Protein AF-A0AAW1HHN2-F1 (afdb_monomer)

Structure (mmCIF, N/CA/C/O backbone):
data_AF-A0AAW1HHN2-F1
#
_entry.id   AF-A0AAW1HHN2-F1
#
loop_
_atom_site.group_PDB
_atom_site.id
_atom_site.type_symbol
_atom_site.label_atom_id
_atom_site.label_alt_id
_atom_site.label_comp_id
_atom_site.label_asym_id
_atom_site.label_entity_id
_atom_site.label_seq_id
_atom_site.pdbx_PDB_ins_code
_atom_site.Cartn_x
_atom_site.Cartn_y
_atom_site.Cartn_z
_atom_site.occupancy
_atom_site.B_iso_or_equiv
_atom_site.auth_seq_id
_atom_site.auth_comp_id
_atom_site.auth_asym_id
_atom_site.auth_atom_id
_atom_site.pdbx_PDB_model_num
ATOM 1 N N . MET A 1 1 ? -12.086 30.188 -16.062 1.00 42.22 1 MET A N 1
ATOM 2 C CA . MET A 1 1 ? -10.953 29.820 -15.188 1.00 42.22 1 MET A CA 1
ATOM 3 C C . MET A 1 1 ? -10.973 30.808 -14.031 1.00 42.22 1 MET A C 1
ATOM 5 O O . MET A 1 1 ? -10.580 31.947 -14.223 1.00 42.22 1 MET A O 1
ATOM 9 N N . VAL A 1 2 ? -11.588 30.440 -12.905 1.00 34.28 2 VAL A N 1
ATOM 10 C CA . VAL A 1 2 ? -11.728 31.317 -11.732 1.00 34.28 2 VAL A CA 1
ATOM 11 C C . VAL A 1 2 ? -11.317 30.506 -10.514 1.00 34.28 2 VAL A C 1
ATOM 13 O O . VAL A 1 2 ? -11.747 29.368 -10.339 1.00 34.28 2 VAL A O 1
ATOM 16 N N . TYR A 1 3 ? -10.391 31.085 -9.764 1.00 30.95 3 TYR A N 1
ATOM 17 C CA . TYR A 1 3 ? -9.718 30.529 -8.604 1.00 30.95 3 TYR A CA 1
ATOM 18 C C . TYR A 1 3 ? -10.728 30.180 -7.503 1.00 30.95 3 TYR A C 1
ATOM 20 O O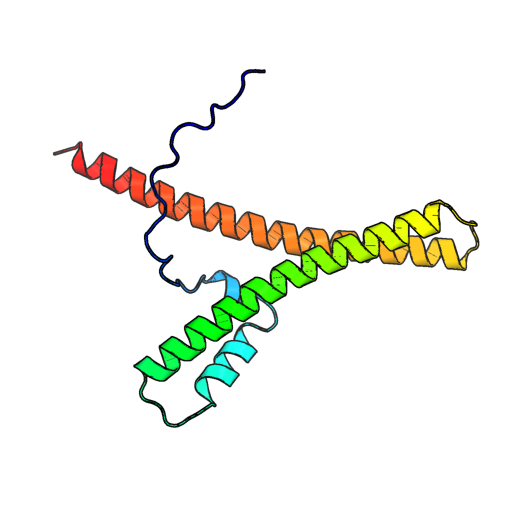 . TYR A 1 3 ? -11.559 31.011 -7.145 1.00 30.95 3 TYR A O 1
ATOM 28 N N . LEU A 1 4 ? -10.646 28.964 -6.953 1.00 41.28 4 LEU A N 1
ATOM 29 C CA . LEU A 1 4 ? -11.322 28.635 -5.699 1.00 41.28 4 LEU A CA 1
ATOM 30 C C . LEU A 1 4 ? -10.484 29.188 -4.544 1.00 41.28 4 LEU A C 1
ATOM 32 O O . LEU A 1 4 ? -9.369 28.730 -4.286 1.00 41.28 4 LEU A O 1
ATOM 36 N N . ASP A 1 5 ? -11.045 30.213 -3.913 1.00 32.09 5 ASP A N 1
ATOM 37 C CA . ASP A 1 5 ? -10.543 30.889 -2.728 1.00 32.09 5 ASP A CA 1
ATOM 38 C C . ASP A 1 5 ? -10.375 29.911 -1.548 1.00 32.09 5 ASP A C 1
ATOM 40 O O . ASP A 1 5 ? -11.235 29.077 -1.253 1.00 32.09 5 ASP A O 1
ATOM 44 N N . ARG A 1 6 ? -9.223 30.019 -0.880 1.00 44.69 6 ARG A N 1
ATOM 45 C CA . ARG A 1 6 ? -8.803 29.259 0.304 1.00 44.69 6 ARG A CA 1
ATOM 46 C C . ARG A 1 6 ? -9.293 29.951 1.580 1.00 44.69 6 ARG A C 1
ATOM 48 O O . ARG A 1 6 ? -8.502 30.224 2.482 1.00 44.69 6 ARG A O 1
ATOM 55 N N . SER A 1 7 ? -10.587 30.206 1.698 1.00 41.75 7 SER A N 1
ATOM 56 C CA . SER A 1 7 ? -11.147 30.792 2.913 1.00 41.75 7 SER A CA 1
ATOM 57 C C . SER A 1 7 ? -12.391 30.021 3.347 1.00 41.75 7 SER A C 1
ATOM 59 O O . SER A 1 7 ? -13.497 30.310 2.937 1.00 41.75 7 SER A O 1
ATOM 61 N N . LEU A 1 8 ? -12.176 28.958 4.131 1.00 37.91 8 LEU A N 1
ATOM 62 C CA . LEU A 1 8 ? -13.077 28.408 5.162 1.00 37.91 8 LEU A CA 1
ATOM 63 C C . LEU A 1 8 ? -12.354 27.217 5.824 1.00 37.91 8 LEU A C 1
ATOM 65 O O . LEU A 1 8 ? -12.788 26.067 5.813 1.00 37.91 8 LEU A O 1
ATOM 69 N N . GLY A 1 9 ? -11.1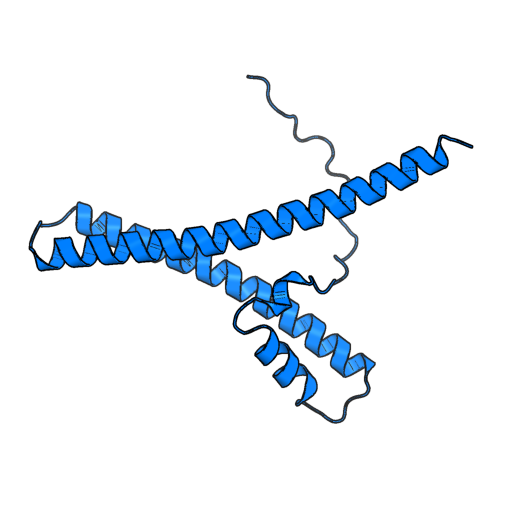74 27.501 6.380 1.00 36.34 9 GLY A N 1
ATOM 70 C CA . GLY A 1 9 ? -10.456 26.589 7.266 1.00 36.34 9 GLY A CA 1
ATOM 71 C C . GLY A 1 9 ? -11.095 26.594 8.650 1.00 36.34 9 GLY A C 1
ATOM 72 O O . GLY A 1 9 ? -10.498 27.077 9.607 1.00 36.34 9 GLY A O 1
ATOM 73 N N . THR A 1 10 ? -12.326 26.098 8.759 1.00 40.28 10 THR A N 1
ATOM 74 C CA . THR A 1 10 ? -12.965 25.863 10.054 1.00 40.28 10 THR A CA 1
ATOM 75 C C . THR A 1 10 ? -12.200 24.736 10.738 1.00 40.28 10 THR A C 1
ATOM 77 O O . THR A 1 10 ? -12.155 23.611 10.245 1.00 40.28 10 THR A O 1
ATOM 80 N N . GLN A 1 11 ? -11.538 25.084 11.838 1.00 41.19 11 GLN A N 1
ATOM 81 C CA . GLN A 1 11 ? -10.693 24.248 12.688 1.00 41.19 11 GLN A CA 1
ATOM 82 C C . GLN A 1 11 ? -11.097 22.760 12.709 1.00 41.19 11 GLN A C 1
ATOM 84 O O . GLN A 1 11 ? -11.995 22.343 13.440 1.00 41.19 11 GLN A O 1
ATOM 89 N N . LEU A 1 12 ? -10.371 21.931 11.953 1.00 42.72 12 LEU A N 1
ATOM 90 C CA . LEU A 1 12 ? -10.387 20.471 12.080 1.00 42.72 12 LEU A CA 1
ATOM 91 C C . LEU A 1 12 ? -9.594 20.061 13.333 1.00 42.72 12 LEU A C 1
ATOM 93 O O . LEU A 1 12 ? -8.588 19.367 13.240 1.00 42.72 12 LEU A O 1
ATOM 97 N N . ASN A 1 13 ? -10.022 20.516 14.512 1.00 42.84 13 ASN A N 1
ATOM 98 C CA . ASN A 1 13 ? -9.466 20.078 15.792 1.00 42.84 13 ASN A CA 1
ATOM 99 C C . ASN A 1 13 ? -10.509 19.298 16.600 1.00 42.84 13 ASN A C 1
ATOM 101 O O . ASN A 1 13 ? -10.902 19.656 17.704 1.00 42.84 13 ASN A O 1
ATOM 105 N N . GLN A 1 14 ? -10.963 18.196 16.014 1.00 42.75 14 GLN A N 1
ATOM 106 C CA . GLN A 1 14 ? -11.421 17.038 16.767 1.00 42.75 14 GLN A CA 1
ATOM 107 C C . GLN A 1 14 ? -10.439 15.938 16.397 1.00 42.75 14 GLN A C 1
ATOM 109 O O . GLN A 1 14 ? -10.368 15.591 15.217 1.00 42.75 14 GLN A O 1
ATOM 114 N N . ARG A 1 15 ? -9.647 15.429 17.354 1.00 45.34 15 ARG A N 1
ATOM 115 C CA . ARG A 1 15 ? -8.796 14.240 17.153 1.00 45.34 15 ARG A CA 1
ATOM 116 C C . ARG A 1 15 ? -9.596 13.234 16.335 1.00 45.34 15 ARG A C 1
ATOM 118 O O . ARG A 1 15 ? -10.616 12.752 16.821 1.00 45.34 15 ARG A O 1
ATOM 125 N N . ALA A 1 16 ? -9.198 13.010 15.083 1.00 59.78 16 ALA A N 1
ATOM 126 C CA . ALA A 1 16 ? -9.995 12.240 14.142 1.00 59.78 16 ALA A CA 1
ATOM 127 C C . ALA A 1 16 ? -10.270 10.862 14.755 1.00 59.78 16 ALA A C 1
ATOM 129 O O . ALA A 1 16 ? -9.361 10.036 14.871 1.00 59.78 16 ALA A O 1
ATOM 130 N N . LEU A 1 17 ? -11.509 10.655 15.217 1.00 66.38 17 LEU A N 1
ATOM 131 C CA . LEU A 1 17 ? -11.931 9.390 15.800 1.00 66.38 17 LEU A CA 1
ATOM 132 C C . LEU A 1 17 ? -11.612 8.299 14.785 1.00 66.38 17 LEU A C 1
ATOM 134 O O . LEU A 1 17 ? -11.975 8.411 13.609 1.00 66.38 17 LEU A O 1
ATOM 138 N N . PHE A 1 18 ? -10.884 7.281 15.235 1.00 73.75 18 PHE A N 1
ATOM 139 C CA . PHE A 1 18 ? -10.632 6.125 14.399 1.00 73.75 18 PHE A CA 1
ATOM 140 C C . PHE A 1 18 ? -11.969 5.477 14.057 1.00 73.75 18 PHE A C 1
ATOM 142 O O . PHE A 1 18 ? -12.835 5.308 14.915 1.00 73.75 18 PHE A O 1
ATOM 149 N N . ARG A 1 19 ? -12.138 5.145 12.784 1.00 75.69 19 ARG A N 1
ATOM 150 C CA . ARG A 1 19 ? -13.255 4.346 12.306 1.00 75.69 19 ARG A CA 1
ATOM 151 C C . ARG A 1 19 ? -12.668 3.275 11.420 1.00 75.69 19 ARG A C 1
ATOM 153 O O . ARG A 1 19 ? -11.925 3.605 10.498 1.00 75.69 19 ARG A O 1
ATOM 160 N N . PHE A 1 20 ? -13.010 2.032 11.724 1.00 76.88 20 PHE A N 1
ATOM 161 C CA . PHE A 1 20 ? -12.748 0.932 10.820 1.00 76.88 20 PHE A CA 1
ATOM 162 C C . PHE A 1 20 ? -13.506 1.190 9.517 1.00 76.88 20 PHE A C 1
ATOM 164 O O . PHE A 1 20 ? -14.696 1.515 9.535 1.00 76.88 20 PHE A O 1
ATOM 171 N N . GLU A 1 21 ? -12.806 1.109 8.393 1.00 72.50 21 GLU A N 1
ATOM 172 C CA . GLU A 1 21 ? -13.415 1.243 7.076 1.00 72.50 21 GLU A CA 1
ATOM 173 C C . GLU A 1 21 ? -13.624 -0.181 6.545 1.00 72.50 21 GLU A C 1
ATOM 175 O O . GLU A 1 21 ? -12.667 -0.941 6.453 1.00 72.50 21 GLU A O 1
ATOM 180 N N . GLN A 1 22 ? -14.864 -0.556 6.192 1.00 69.81 22 GLN A N 1
ATOM 181 C CA . GLN A 1 22 ? -15.214 -1.906 5.696 1.00 69.81 22 GLN A CA 1
ATOM 182 C C . GLN A 1 22 ? -14.296 -2.382 4.559 1.00 69.81 22 GLN A C 1
ATOM 184 O O . GLN A 1 22 ? -14.090 -3.574 4.363 1.00 69.81 22 GLN A O 1
ATOM 189 N N . ILE A 1 23 ? -13.732 -1.430 3.822 1.00 65.19 23 ILE A N 1
ATOM 190 C CA . ILE A 1 23 ? -12.813 -1.663 2.722 1.00 65.19 23 ILE A CA 1
ATOM 191 C C . ILE A 1 23 ? -11.539 -2.414 3.128 1.00 65.19 23 ILE A C 1
ATOM 193 O O . ILE A 1 23 ? -11.025 -3.191 2.329 1.00 65.19 23 ILE A O 1
ATOM 197 N N . TRP A 1 24 ? -11.069 -2.240 4.368 1.00 77.38 24 TRP A N 1
ATOM 198 C CA . TRP A 1 24 ? -9.829 -2.860 4.830 1.00 77.38 24 TRP A CA 1
ATOM 199 C C . TRP A 1 24 ? -9.928 -4.385 4.865 1.00 77.38 24 TRP A C 1
ATOM 201 O O . TRP A 1 24 ? -8.921 -5.054 4.701 1.00 77.38 24 TRP A O 1
ATOM 211 N N . VAL A 1 25 ? -11.138 -4.947 4.962 1.00 76.94 25 VAL A N 1
ATOM 212 C CA . VAL A 1 25 ? -11.366 -6.402 4.943 1.00 76.94 25 VAL A CA 1
ATOM 213 C C . VAL A 1 25 ? -10.862 -7.058 3.647 1.00 76.94 25 VAL A C 1
ATOM 215 O O . VAL A 1 25 ? -10.490 -8.224 3.663 1.00 76.94 25 VAL A O 1
ATOM 218 N N . GLY A 1 26 ? -10.838 -6.327 2.526 1.00 69.81 26 GLY A N 1
ATOM 219 C CA . GLY A 1 26 ? -10.337 -6.831 1.241 1.00 69.81 26 GLY A CA 1
ATOM 220 C C . GLY A 1 26 ? -8.881 -6.470 0.937 1.00 69.81 26 GLY A C 1
ATOM 221 O O . GLY A 1 26 ? -8.397 -6.793 -0.147 1.00 69.81 26 GLY A O 1
ATOM 222 N N . GLU A 1 27 ? -8.201 -5.757 1.838 1.00 73.31 27 GLU A N 1
ATOM 223 C CA . GLU A 1 27 ? -6.816 -5.329 1.652 1.00 73.31 27 GLU A CA 1
ATOM 224 C C . GLU A 1 27 ? -5.841 -6.343 2.264 1.00 73.31 27 GLU A C 1
ATOM 226 O O . GLU A 1 27 ? -5.995 -6.788 3.403 1.00 73.31 27 GLU A O 1
ATOM 231 N N . GLU A 1 28 ? -4.802 -6.683 1.501 1.00 75.25 28 GLU A N 1
ATOM 232 C CA . GLU A 1 28 ? -3.744 -7.596 1.931 1.00 75.25 28 GLU A CA 1
ATOM 233 C C . GLU A 1 28 ? -3.054 -7.077 3.206 1.00 75.25 28 GLU A C 1
ATOM 235 O O . GLU A 1 28 ? -2.631 -5.921 3.281 1.00 75.25 28 GLU A O 1
ATOM 240 N N . GLY A 1 29 ? -2.956 -7.933 4.227 1.00 80.06 29 GLY A N 1
ATOM 241 C CA . GLY A 1 29 ? -2.340 -7.614 5.517 1.00 80.06 29 GLY A CA 1
ATOM 242 C C . GLY A 1 29 ? -3.274 -6.999 6.567 1.00 80.06 29 GLY A C 1
ATOM 243 O O . GLY A 1 29 ? -2.867 -6.896 7.722 1.00 80.06 29 GLY A O 1
ATOM 244 N N . CYS A 1 30 ? -4.522 -6.633 6.240 1.00 84.12 30 CYS A N 1
ATOM 245 C CA . CYS A 1 30 ? -5.461 -6.149 7.263 1.00 84.12 30 CYS A CA 1
ATOM 246 C C . CYS A 1 30 ? -5.791 -7.237 8.297 1.00 84.12 30 CYS A C 1
ATOM 248 O O . CYS A 1 30 ? -5.756 -6.977 9.501 1.00 84.12 30 CYS A O 1
ATOM 250 N N . GLU A 1 31 ? -6.082 -8.455 7.834 1.00 87.31 31 GLU A N 1
ATOM 251 C CA . GLU A 1 31 ? -6.413 -9.587 8.706 1.00 87.31 31 GLU A CA 1
ATOM 252 C C . GLU A 1 31 ? -5.246 -9.950 9.632 1.00 87.31 31 GLU A C 1
ATOM 254 O O . GLU A 1 31 ? -5.456 -10.183 10.821 1.00 87.31 31 GLU A O 1
ATOM 259 N N . ASP A 1 32 ? -4.016 -9.920 9.118 1.00 89.25 32 ASP A N 1
ATOM 260 C CA . ASP A 1 32 ? -2.814 -10.224 9.896 1.00 89.25 32 ASP A CA 1
ATOM 261 C C . ASP A 1 32 ? -2.593 -9.205 11.015 1.00 89.25 32 ASP A C 1
ATOM 263 O O . ASP A 1 32 ? -2.297 -9.581 12.148 1.00 89.25 32 ASP A O 1
ATOM 267 N N . VAL A 1 33 ? -2.803 -7.915 10.729 1.00 89.75 33 VAL A N 1
ATOM 268 C CA . VAL A 1 33 ? -2.720 -6.845 11.735 1.00 89.75 33 VAL A CA 1
ATOM 269 C C . VAL A 1 33 ? -3.776 -7.032 12.821 1.00 89.75 33 VAL A C 1
ATOM 271 O O . VAL A 1 33 ? -3.488 -6.854 14.003 1.00 89.75 33 VAL A O 1
ATOM 274 N N . ILE A 1 34 ? -4.999 -7.414 12.442 1.00 89.56 34 ILE A N 1
ATOM 275 C CA . ILE A 1 34 ? -6.060 -7.712 13.407 1.00 89.56 34 ILE A CA 1
ATOM 276 C C . ILE A 1 34 ? -5.636 -8.901 14.276 1.00 89.56 34 ILE A C 1
ATOM 278 O O . ILE A 1 34 ? -5.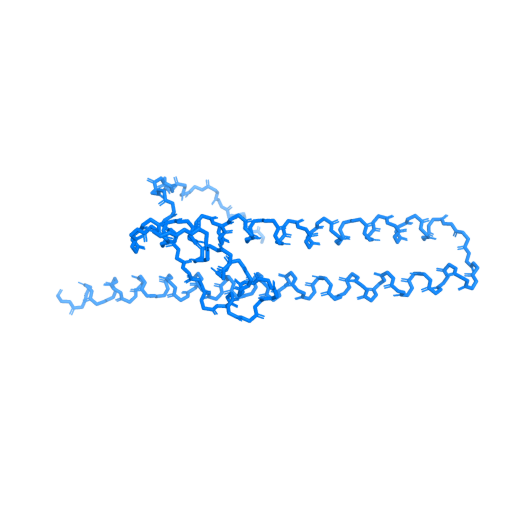599 -8.756 15.495 1.00 89.56 34 ILE A O 1
ATOM 282 N N . LYS A 1 35 ? -5.259 -10.039 13.682 1.00 90.56 35 LYS A N 1
ATOM 283 C CA . LYS A 1 35 ? -4.840 -11.242 14.424 1.00 90.56 35 LYS A CA 1
ATOM 284 C C . LYS A 1 35 ? -3.711 -10.948 15.408 1.00 90.56 35 LYS A C 1
ATOM 286 O O . LYS A 1 35 ? -3.860 -11.217 16.595 1.00 90.56 35 LYS A O 1
ATOM 291 N N . GLN A 1 36 ? -2.644 -10.291 14.956 1.00 89.56 36 GLN A N 1
ATOM 292 C CA . GLN A 1 36 ? -1.513 -9.918 15.813 1.00 89.56 36 GLN A CA 1
ATOM 293 C C . GLN A 1 36 ? -1.929 -8.997 16.970 1.00 89.56 36 GLN A C 1
ATOM 295 O O . GLN A 1 36 ? -1.449 -9.136 18.101 1.00 89.56 36 GLN A O 1
ATOM 300 N N . ALA A 1 37 ? -2.849 -8.061 16.724 1.00 88.88 37 ALA A N 1
ATOM 301 C CA . ALA A 1 37 ? -3.369 -7.194 17.774 1.00 88.88 37 ALA A CA 1
ATOM 302 C C . ALA A 1 37 ? -4.182 -7.958 18.832 1.00 88.88 37 ALA A C 1
ATOM 304 O O . ALA A 1 37 ? -4.146 -7.574 20.000 1.00 88.88 37 ALA A O 1
ATOM 305 N N . TRP A 1 38 ? -4.893 -9.019 18.447 1.00 87.81 38 TRP A N 1
ATOM 306 C CA . TRP A 1 38 ? -5.726 -9.813 19.358 1.00 87.81 38 TRP A CA 1
ATOM 307 C C . TRP A 1 38 ? -4.961 -10.928 20.079 1.00 87.81 38 TRP A C 1
ATOM 309 O O . TRP A 1 38 ? -5.292 -11.246 21.215 1.00 87.81 38 TRP A O 1
ATOM 319 N N . GLU A 1 39 ? -3.920 -11.490 19.469 1.00 87.00 39 GLU A N 1
ATOM 320 C CA . GLU A 1 39 ? -3.120 -12.581 20.051 1.00 87.00 39 GLU A CA 1
ATOM 321 C C . GLU A 1 39 ? -2.046 -12.092 21.043 1.00 87.00 39 GLU A C 1
ATOM 323 O O . GLU A 1 39 ? -1.390 -12.891 21.707 1.00 87.00 39 GLU A O 1
ATOM 328 N N . SER A 1 40 ? -1.860 -10.776 21.177 1.00 74.31 40 SER A N 1
ATOM 329 C CA . SER A 1 40 ? -0.747 -10.173 21.927 1.00 74.31 40 SER A CA 1
ATOM 330 C C . SER A 1 40 ? -0.946 -10.042 23.448 1.00 74.31 40 SER A C 1
ATOM 332 O O . SER A 1 40 ? -0.090 -9.448 24.103 1.00 74.31 40 SER A O 1
ATOM 334 N N . GLY A 1 41 ? -2.009 -10.601 24.043 1.00 65.94 41 GLY A N 1
ATOM 335 C CA . GLY A 1 41 ? -2.135 -10.659 25.508 1.00 65.94 41 GLY A CA 1
ATOM 336 C C . GLY A 1 41 ? -3.508 -11.056 26.058 1.00 65.94 41 GLY A C 1
ATOM 337 O O . GLY A 1 41 ? -4.506 -11.063 25.344 1.00 65.94 41 GLY A O 1
ATOM 338 N N . ALA A 1 42 ? -3.551 -11.352 27.363 1.00 71.19 42 ALA A N 1
ATOM 339 C CA . ALA A 1 42 ? -4.770 -11.562 28.157 1.00 71.19 42 ALA A CA 1
ATOM 340 C C . ALA A 1 42 ? -5.355 -10.226 28.656 1.00 71.19 42 ALA A C 1
ATOM 342 O O . ALA A 1 42 ? -5.701 -10.074 29.828 1.00 71.19 42 ALA A O 1
ATOM 343 N N . ASP A 1 43 ? -5.381 -9.229 27.777 1.00 76.31 43 ASP A N 1
ATOM 344 C CA . ASP A 1 43 ? -5.887 -7.906 28.107 1.00 76.31 43 ASP A CA 1
ATOM 345 C C . ASP A 1 43 ? -7.416 -7.888 28.097 1.00 76.31 43 ASP A C 1
ATOM 347 O O . ASP A 1 43 ? -8.076 -8.691 27.428 1.00 76.31 43 ASP A O 1
ATOM 351 N N . ASP A 1 44 ? -7.998 -6.935 28.820 1.00 87.00 44 ASP A N 1
ATOM 352 C CA . ASP A 1 44 ? -9.426 -6.690 28.712 1.00 87.00 44 ASP A CA 1
ATOM 353 C C . ASP A 1 44 ? -9.791 -6.233 27.285 1.00 87.00 44 ASP A C 1
ATOM 355 O O . ASP A 1 44 ? -8.981 -5.679 26.533 1.00 87.00 44 ASP A O 1
ATOM 359 N N . VAL A 1 45 ? -11.056 -6.433 26.918 1.00 87.25 45 VAL A N 1
ATOM 360 C CA . VAL A 1 45 ? -11.561 -6.159 25.566 1.00 87.25 45 VAL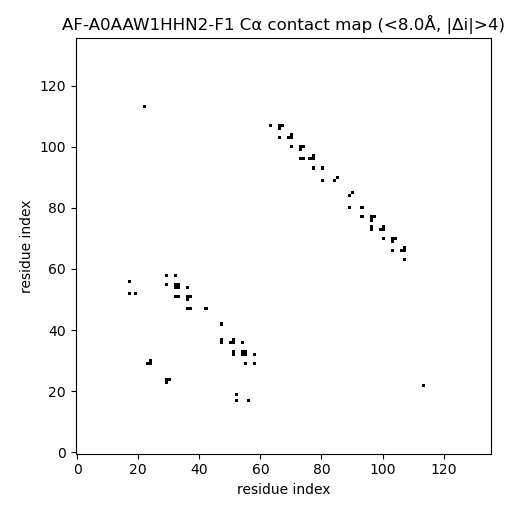 A CA 1
ATOM 361 C C . VAL A 1 45 ? -11.283 -4.718 25.113 1.00 87.25 45 VAL A C 1
ATOM 363 O O . VAL A 1 45 ? -11.010 -4.490 23.934 1.00 87.25 45 VAL A O 1
ATOM 366 N N . THR A 1 46 ? -11.317 -3.731 26.013 1.00 88.69 46 THR A N 1
ATOM 367 C CA . THR A 1 46 ? -11.106 -2.321 25.645 1.00 88.69 46 THR A CA 1
ATOM 368 C C . THR A 1 46 ? -9.651 -2.028 25.293 1.00 88.69 46 THR A C 1
ATOM 370 O O . THR A 1 46 ? -9.376 -1.285 24.339 1.00 88.69 46 THR A O 1
ATOM 373 N N . THR A 1 47 ? -8.720 -2.668 25.996 1.00 88.06 47 THR A N 1
ATOM 374 C CA . THR A 1 47 ? -7.286 -2.590 25.718 1.00 88.06 47 THR A CA 1
ATOM 375 C C . THR A 1 47 ? -6.960 -3.247 24.375 1.00 88.06 47 THR A C 1
ATOM 377 O O . THR A 1 47 ? -6.287 -2.634 23.538 1.00 88.06 47 THR A O 1
ATOM 380 N N . SER A 1 48 ? -7.529 -4.423 24.101 1.00 88.00 48 SER A N 1
ATOM 381 C CA . SER A 1 48 ? -7.368 -5.125 22.819 1.00 88.00 48 SER A CA 1
ATOM 382 C C . SER A 1 48 ? -7.926 -4.322 21.637 1.00 88.00 48 SER A C 1
ATOM 384 O O . SER A 1 48 ? -7.251 -4.156 20.616 1.00 88.00 48 SER A O 1
ATOM 386 N N . ILE A 1 49 ? -9.109 -3.712 21.792 1.00 88.31 49 ILE A N 1
ATOM 387 C CA . ILE A 1 49 ? -9.692 -2.812 20.780 1.00 88.31 49 ILE A CA 1
ATOM 388 C C . ILE A 1 49 ? -8.789 -1.599 20.529 1.00 88.31 49 ILE A C 1
ATOM 390 O O . ILE A 1 49 ? -8.574 -1.211 19.375 1.00 88.31 49 ILE A O 1
ATOM 394 N N . SER A 1 50 ? -8.248 -0.993 21.587 1.00 88.69 50 SER A N 1
ATOM 395 C CA . SER A 1 50 ? -7.376 0.182 21.480 1.00 88.69 50 SER A CA 1
ATOM 396 C C . SER A 1 50 ? -6.065 -0.146 20.761 1.00 88.69 50 SER A C 1
ATOM 398 O O . SER A 1 50 ? -5.617 0.620 19.903 1.00 88.69 50 SER A O 1
ATOM 400 N N . ARG A 1 51 ? -5.478 -1.313 21.046 1.00 89.88 51 ARG A N 1
ATOM 401 C CA . ARG A 1 51 ? -4.290 -1.820 20.349 1.00 89.88 51 ARG A CA 1
ATOM 402 C C . ARG A 1 51 ? -4.568 -2.062 18.872 1.00 89.88 51 ARG A C 1
ATOM 404 O O . ARG A 1 51 ? -3.857 -1.514 18.032 1.00 89.88 51 ARG A O 1
ATOM 411 N N . CYS A 1 52 ? -5.620 -2.816 18.561 1.00 90.31 52 CYS A N 1
ATOM 412 C CA . CYS A 1 52 ? -6.028 -3.108 17.188 1.00 90.31 52 CYS A CA 1
ATOM 413 C C . CYS A 1 52 ? -6.268 -1.819 16.391 1.00 90.31 52 CYS A C 1
ATOM 415 O O . CYS A 1 52 ? -5.765 -1.653 15.281 1.00 90.31 52 CYS A O 1
ATOM 417 N N . THR A 1 53 ? -6.941 -0.849 17.009 1.00 89.06 53 THR A N 1
ATOM 418 C CA . THR A 1 53 ? -7.173 0.484 16.444 1.00 89.06 53 THR A CA 1
ATOM 419 C C . THR A 1 53 ? -5.872 1.204 16.075 1.00 89.06 53 THR A C 1
ATOM 421 O O . THR A 1 53 ? -5.761 1.759 14.979 1.00 89.06 53 THR A O 1
ATOM 424 N N . ASN A 1 54 ? -4.881 1.206 16.968 1.00 89.06 54 ASN A N 1
ATOM 425 C CA . ASN A 1 54 ? -3.600 1.865 16.712 1.00 89.06 54 ASN A CA 1
ATOM 426 C C . ASN A 1 54 ? -2.797 1.138 15.627 1.00 89.06 54 ASN A C 1
ATOM 428 O O . ASN A 1 54 ? -2.344 1.780 14.684 1.00 89.06 54 ASN A O 1
ATOM 432 N N . GLN A 1 55 ? -2.704 -0.192 15.692 1.00 90.00 55 GLN A N 1
ATOM 433 C CA . GLN A 1 55 ? -1.966 -0.967 14.693 1.00 90.00 55 GLN A CA 1
ATOM 434 C C . GLN A 1 55 ? -2.574 -0.837 13.291 1.00 90.00 55 GLN A C 1
ATOM 436 O O . GLN A 1 55 ? -1.847 -0.640 12.322 1.00 90.00 55 GLN A O 1
ATOM 441 N N . LEU A 1 56 ? -3.905 -0.853 13.168 1.00 88.12 56 LEU A N 1
ATOM 442 C CA . LEU A 1 56 ? -4.587 -0.615 11.891 1.00 88.12 56 LEU A CA 1
ATOM 443 C C . LEU A 1 56 ? -4.350 0.803 11.357 1.00 88.12 56 LEU A C 1
ATOM 445 O O . LEU A 1 56 ? -4.230 1.005 10.146 1.00 88.12 56 LEU A O 1
ATOM 449 N N . ARG A 1 57 ? -4.274 1.803 12.244 1.00 84.94 57 ARG A N 1
ATOM 450 C CA . ARG A 1 57 ? -3.9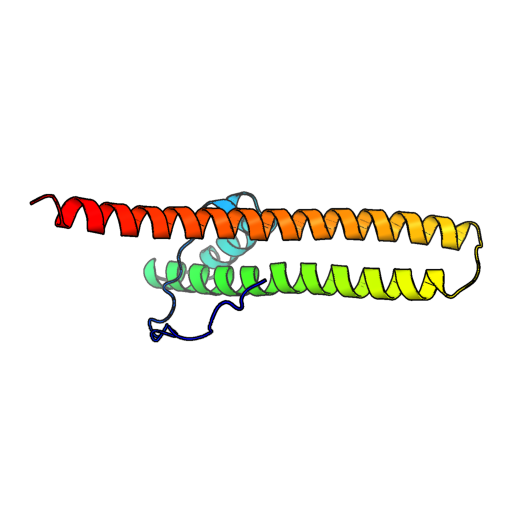52 3.182 11.856 1.00 84.94 57 ARG A CA 1
ATOM 451 C C . ARG A 1 57 ? -2.529 3.283 11.300 1.00 84.94 57 ARG A C 1
ATOM 453 O O . ARG A 1 57 ? -2.340 3.946 10.277 1.00 84.94 57 ARG A O 1
ATOM 460 N N . ASP A 1 58 ? -1.572 2.620 11.938 1.00 86.19 58 ASP A N 1
ATOM 461 C CA . ASP A 1 58 ? -0.172 2.615 11.513 1.00 86.19 58 ASP A CA 1
ATOM 462 C C . ASP A 1 58 ? 0.008 1.836 10.208 1.00 86.19 58 ASP A C 1
ATOM 464 O O . ASP A 1 58 ? 0.568 2.369 9.245 1.00 86.19 58 ASP A O 1
ATOM 468 N N . TRP A 1 59 ? -0.556 0.627 10.127 1.00 87.25 59 TRP A N 1
ATOM 469 C CA . TRP A 1 59 ? -0.561 -0.201 8.919 1.00 87.25 59 TRP A CA 1
ATOM 470 C C . TRP A 1 59 ? -1.102 0.568 7.714 1.00 87.25 59 TRP A C 1
ATOM 472 O O . TRP A 1 59 ? -0.452 0.619 6.670 1.00 87.25 59 TRP A O 1
ATOM 482 N N . LYS A 1 60 ? -2.228 1.269 7.877 1.00 81.25 60 LYS A N 1
ATOM 483 C CA . LYS A 1 60 ? -2.806 2.107 6.824 1.00 81.25 60 LYS A CA 1
ATOM 484 C C . LYS A 1 60 ? -1.829 3.171 6.321 1.00 81.25 60 LYS A C 1
ATOM 486 O O . LYS A 1 60 ? -1.674 3.347 5.112 1.00 81.25 60 LYS A O 1
ATOM 491 N N . GLY A 1 61 ? -1.202 3.915 7.234 1.00 77.81 61 GLY A N 1
ATOM 492 C CA . GLY A 1 61 ? -0.259 4.977 6.874 1.00 77.81 61 GLY A CA 1
ATOM 493 C C . GLY A 1 61 ? 0.969 4.433 6.142 1.00 77.81 61 GLY A C 1
ATOM 494 O O . GLY A 1 61 ? 1.409 5.006 5.140 1.00 77.81 61 GLY A O 1
ATOM 495 N N . VAL A 1 62 ? 1.482 3.296 6.610 1.00 80.94 62 VAL A N 1
ATOM 496 C CA . VAL A 1 62 ? 2.630 2.607 6.018 1.00 80.94 62 VAL A CA 1
ATOM 497 C C . VAL A 1 62 ? 2.287 2.045 4.637 1.00 80.94 62 VAL A C 1
ATOM 499 O O . VAL A 1 62 ? 3.061 2.258 3.706 1.00 80.94 62 VAL A O 1
ATOM 502 N N . ASN A 1 63 ? 1.130 1.401 4.462 1.00 80.44 63 ASN A N 1
ATOM 503 C CA . ASN A 1 63 ? 0.747 0.743 3.210 1.00 80.44 63 ASN A CA 1
ATOM 504 C C . ASN A 1 63 ? 0.654 1.736 2.036 1.00 80.44 63 ASN A C 1
ATOM 506 O O . ASN A 1 63 ? 1.354 1.596 1.032 1.00 80.44 63 ASN A O 1
ATOM 510 N N . ILE A 1 64 ? -0.114 2.820 2.197 1.00 80.81 64 ILE A N 1
ATOM 511 C CA . ILE A 1 64 ? -0.253 3.860 1.159 1.00 80.81 64 ILE A CA 1
ATOM 512 C C . ILE A 1 64 ? 1.093 4.540 0.905 1.00 80.81 64 ILE A C 1
ATOM 514 O O . ILE A 1 64 ? 1.492 4.745 -0.244 1.00 80.81 64 ILE A O 1
ATOM 518 N N . GLY A 1 65 ? 1.820 4.867 1.979 1.00 84.75 65 GLY A N 1
ATOM 519 C CA . GLY A 1 65 ? 3.144 5.470 1.876 1.00 84.75 65 GLY A CA 1
ATOM 520 C C . GLY A 1 65 ? 4.117 4.592 1.085 1.00 84.75 65 GLY A C 1
ATOM 521 O O . GLY A 1 65 ? 4.898 5.109 0.285 1.00 84.75 65 GLY A O 1
ATOM 522 N N . ASN A 1 66 ? 4.051 3.273 1.259 1.00 88.38 66 ASN A N 1
ATOM 523 C CA . ASN A 1 66 ? 4.874 2.308 0.537 1.00 88.38 66 ASN A CA 1
ATOM 524 C C . ASN A 1 66 ? 4.486 2.213 -0.942 1.00 88.38 66 ASN A C 1
ATOM 526 O O . ASN A 1 66 ? 5.385 2.244 -1.784 1.00 88.38 66 ASN A O 1
ATOM 530 N N . ILE A 1 67 ? 3.190 2.190 -1.273 1.00 88.38 67 ILE A N 1
ATOM 531 C CA . ILE A 1 67 ? 2.710 2.209 -2.667 1.00 88.38 67 ILE A CA 1
ATOM 532 C C . ILE A 1 67 ? 3.224 3.464 -3.388 1.00 88.38 67 ILE A C 1
ATOM 534 O O . ILE A 1 67 ? 3.863 3.362 -4.438 1.00 88.38 67 ILE A O 1
ATOM 538 N N . MET A 1 68 ? 3.048 4.651 -2.797 1.00 89.06 68 MET A N 1
ATOM 539 C CA . MET A 1 68 ? 3.512 5.912 -3.395 1.00 89.06 68 MET A CA 1
ATOM 540 C C . MET A 1 68 ? 5.042 5.947 -3.557 1.00 89.06 68 MET A C 1
ATOM 542 O O . MET A 1 68 ? 5.559 6.358 -4.603 1.00 89.06 68 MET A O 1
ATOM 546 N N . LYS A 1 69 ? 5.790 5.476 -2.547 1.00 93.69 69 LYS A N 1
ATOM 547 C CA . LYS A 1 69 ? 7.257 5.348 -2.620 1.00 93.69 69 LYS A CA 1
ATOM 548 C C . LYS A 1 69 ? 7.680 4.395 -3.740 1.00 93.69 69 LYS A C 1
ATOM 550 O O . LYS A 1 69 ? 8.602 4.729 -4.487 1.00 93.69 69 LYS A O 1
ATOM 555 N N . ALA A 1 70 ? 7.012 3.251 -3.886 1.00 94.00 70 ALA A N 1
ATOM 556 C CA . ALA A 1 70 ? 7.300 2.272 -4.928 1.00 94.00 70 ALA A CA 1
ATOM 557 C C . ALA A 1 70 ? 7.056 2.857 -6.328 1.00 94.00 70 ALA A C 1
ATOM 559 O O . ALA A 1 70 ? 7.950 2.791 -7.175 1.00 94.00 70 ALA A O 1
ATOM 560 N N . ILE A 1 71 ? 5.919 3.529 -6.549 1.00 95.75 71 ILE A N 1
ATOM 561 C CA . ILE A 1 71 ? 5.621 4.234 -7.810 1.00 95.75 71 ILE A CA 1
ATOM 562 C C . ILE A 1 71 ? 6.745 5.219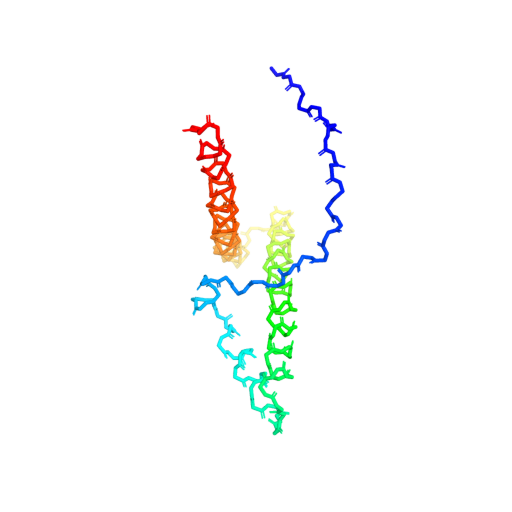 -8.148 1.00 95.75 71 ILE A C 1
ATOM 564 O O . ILE A 1 71 ? 7.276 5.213 -9.262 1.00 95.75 71 ILE A O 1
ATOM 568 N N . HIS A 1 72 ? 7.151 6.048 -7.184 1.00 97.00 72 HIS A N 1
ATOM 569 C CA . HIS A 1 72 ? 8.205 7.044 -7.383 1.00 97.00 72 HIS A CA 1
ATOM 570 C C . HIS A 1 72 ? 9.557 6.415 -7.735 1.00 97.00 72 HIS A C 1
ATOM 572 O O . HIS A 1 72 ? 10.232 6.856 -8.669 1.00 97.00 72 HIS A O 1
ATOM 578 N N . GLN A 1 73 ? 9.952 5.358 -7.024 1.00 97.75 73 GLN A N 1
ATOM 579 C CA . GLN A 1 73 ? 11.198 4.638 -7.288 1.00 97.75 73 GLN A CA 1
ATOM 580 C C . GLN A 1 73 ? 11.208 4.008 -8.686 1.00 97.75 73 GLN A C 1
ATOM 582 O O . GLN A 1 73 ? 12.198 4.147 -9.414 1.00 97.75 73 GLN A O 1
ATOM 587 N N . ARG A 1 74 ? 10.107 3.365 -9.092 1.00 97.44 74 ARG A N 1
ATOM 588 C CA . ARG A 1 74 ? 9.986 2.728 -10.411 1.00 97.44 74 ARG A CA 1
ATOM 589 C C . ARG A 1 74 ? 9.956 3.758 -11.535 1.00 97.44 74 ARG A C 1
ATOM 591 O O . ARG A 1 74 ? 10.684 3.590 -12.511 1.00 97.44 74 ARG A O 1
ATOM 598 N N . ARG A 1 75 ? 9.259 4.888 -11.362 1.00 97.56 75 ARG A N 1
ATOM 599 C CA . ARG A 1 75 ? 9.307 6.024 -12.305 1.00 97.56 75 ARG A CA 1
ATOM 600 C C . ARG A 1 75 ? 10.717 6.594 -12.453 1.00 97.56 75 ARG A C 1
ATOM 602 O O . ARG A 1 75 ? 11.163 6.830 -13.574 1.00 97.56 75 ARG A O 1
ATOM 609 N N . ARG A 1 76 ? 11.458 6.764 -11.350 1.00 97.06 76 ARG A N 1
ATOM 610 C CA . ARG A 1 76 ? 12.870 7.193 -11.398 1.00 97.06 76 ARG A CA 1
ATOM 611 C C . ARG A 1 76 ? 13.746 6.195 -12.152 1.00 97.06 76 ARG A C 1
ATOM 613 O O . ARG A 1 76 ? 14.589 6.610 -12.943 1.00 97.06 76 ARG A O 1
ATOM 620 N N . ARG A 1 77 ? 13.562 4.891 -11.925 1.00 95.50 77 ARG A N 1
ATOM 621 C CA . ARG A 1 77 ? 14.299 3.846 -12.654 1.00 95.50 77 ARG A CA 1
ATOM 622 C C . ARG A 1 77 ? 13.965 3.866 -14.145 1.00 95.50 77 ARG A C 1
ATOM 624 O O . ARG A 1 77 ? 14.891 3.851 -14.950 1.00 95.50 77 ARG A O 1
ATOM 631 N N . LEU A 1 78 ? 12.684 3.972 -14.496 1.00 96.00 78 LEU A N 1
ATOM 632 C CA . LEU A 1 78 ? 12.223 4.053 -15.880 1.00 96.00 78 LEU A CA 1
ATOM 633 C C . LEU A 1 78 ? 12.808 5.276 -16.598 1.00 96.00 78 LEU A C 1
ATOM 635 O O . LEU A 1 78 ? 13.311 5.143 -17.710 1.00 96.00 78 LEU A O 1
ATOM 639 N N . LYS A 1 79 ? 12.826 6.444 -15.939 1.00 95.25 79 LYS A N 1
ATOM 640 C CA . LYS A 1 79 ? 13.451 7.662 -16.477 1.00 95.25 79 LYS A CA 1
ATOM 641 C C . LYS A 1 79 ? 14.931 7.442 -16.810 1.00 95.25 79 LYS A C 1
ATOM 643 O O . LYS A 1 79 ? 15.335 7.710 -17.934 1.00 95.25 79 LYS A O 1
ATOM 648 N N . ARG A 1 80 ? 15.704 6.865 -15.882 1.00 92.88 80 ARG A N 1
ATOM 649 C CA . ARG A 1 80 ? 17.128 6.551 -16.115 1.00 92.88 80 ARG A CA 1
ATOM 650 C C . ARG A 1 80 ? 17.339 5.579 -17.273 1.00 92.88 80 ARG A C 1
ATOM 652 O O . ARG A 1 80 ? 18.264 5.751 -18.055 1.00 92.88 80 ARG A O 1
ATOM 659 N N . LEU A 1 81 ? 16.490 4.558 -17.401 1.00 92.38 81 LEU A N 1
ATOM 660 C CA . LEU A 1 81 ? 16.568 3.644 -18.543 1.00 92.38 81 LEU A CA 1
ATOM 661 C C . LEU A 1 81 ? 16.250 4.356 -19.856 1.00 92.38 81 LEU A C 1
ATOM 663 O O . LEU A 1 81 ? 16.857 4.038 -20.872 1.00 92.38 81 LEU A O 1
ATOM 667 N N . ASN A 1 82 ? 15.326 5.314 -19.864 1.00 90.50 82 ASN A N 1
ATOM 668 C CA . ASN A 1 82 ? 14.990 6.082 -21.065 1.00 90.50 82 ASN A CA 1
ATOM 669 C C . ASN A 1 82 ? 16.105 7.042 -21.506 1.00 90.50 82 ASN A C 1
ATOM 671 O O . ASN A 1 82 ? 16.186 7.343 -22.692 1.00 90.50 82 ASN A O 1
ATOM 675 N N . GLU A 1 83 ? 16.972 7.468 -20.587 1.00 90.75 83 GLU A N 1
ATOM 676 C CA . GLU A 1 83 ? 18.164 8.282 -20.874 1.00 90.75 83 GLU A CA 1
ATOM 677 C C . GLU A 1 83 ? 19.353 7.442 -21.398 1.00 90.75 83 GLU A C 1
ATOM 679 O O .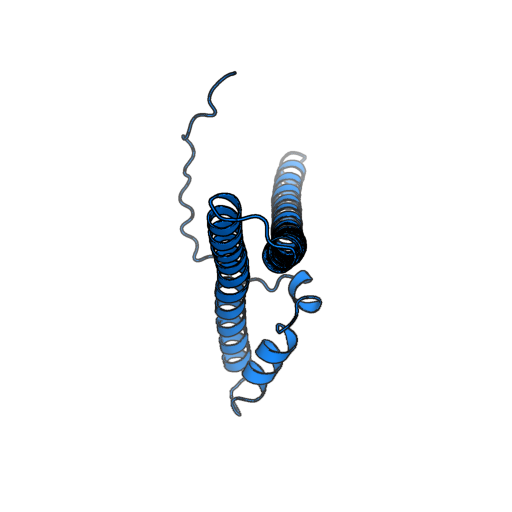 GLU A 1 83 ? 20.313 7.998 -21.921 1.00 90.75 83 GLU A O 1
ATOM 684 N N . GLY A 1 84 ? 19.300 6.108 -21.275 1.00 84.19 84 GLY A N 1
ATOM 685 C CA . GLY A 1 84 ? 20.372 5.186 -21.670 1.00 84.19 84 GLY A CA 1
ATOM 686 C C . GLY A 1 84 ? 20.114 4.385 -22.956 1.00 84.19 84 GLY A C 1
ATOM 687 O O . GLY A 1 84 ? 19.193 4.646 -23.729 1.00 84.19 84 GLY A O 1
ATOM 688 N N . GLY A 1 85 ? 20.944 3.358 -23.173 1.00 76.75 85 GLY A N 1
ATOM 689 C CA . GLY A 1 85 ? 20.901 2.482 -24.352 1.00 76.75 85 GLY A CA 1
ATOM 690 C C . GLY A 1 85 ? 19.596 1.689 -24.536 1.00 76.75 85 GLY A C 1
ATOM 691 O O . GLY A 1 85 ? 18.756 1.578 -23.641 1.00 76.75 85 GLY A O 1
ATOM 692 N N . ARG A 1 86 ? 19.405 1.119 -25.731 1.00 88.12 86 ARG A N 1
ATOM 693 C CA . ARG A 1 86 ? 18.206 0.347 -26.115 1.00 88.12 86 ARG A CA 1
ATOM 694 C C . ARG A 1 86 ? 18.509 -1.136 -26.336 1.00 88.12 86 ARG A C 1
ATOM 696 O O . ARG A 1 86 ? 18.019 -1.723 -27.294 1.00 88.12 86 ARG A O 1
ATOM 703 N N . SER A 1 87 ? 19.313 -1.748 -25.466 1.00 92.69 87 SER A N 1
ATOM 704 C CA . SER A 1 87 ? 19.531 -3.197 -25.551 1.00 92.69 87 SER A CA 1
ATOM 705 C C . SER A 1 87 ? 18.216 -3.960 -25.339 1.00 92.69 87 SER A C 1
ATOM 707 O O . SER A 1 87 ? 17.298 -3.460 -24.681 1.00 92.69 87 SER A O 1
ATOM 709 N N . ALA A 1 88 ? 18.121 -5.185 -25.862 1.00 91.81 88 ALA A N 1
ATOM 710 C CA . ALA A 1 88 ? 16.937 -6.030 -25.686 1.00 91.81 88 ALA A CA 1
ATOM 711 C C . ALA A 1 88 ? 16.580 -6.225 -24.198 1.00 91.81 88 ALA A C 1
ATOM 713 O O . ALA A 1 88 ? 15.413 -6.128 -23.818 1.00 91.81 88 ALA A O 1
ATOM 714 N N . VAL A 1 89 ? 17.594 -6.383 -23.340 1.00 92.88 89 VAL A N 1
ATOM 715 C CA . VAL A 1 89 ? 17.435 -6.478 -21.879 1.00 92.88 89 VAL A CA 1
ATOM 716 C C . VAL A 1 89 ? 16.817 -5.201 -21.305 1.00 92.88 89 VAL A C 1
ATOM 718 O O . VAL A 1 89 ? 15.859 -5.266 -20.539 1.00 92.88 89 VAL A O 1
ATOM 721 N N . GLN A 1 90 ? 17.303 -4.026 -21.717 1.00 92.75 90 GLN A N 1
ATOM 722 C CA . GLN A 1 90 ? 16.767 -2.741 -21.257 1.00 92.75 90 GLN A CA 1
ATOM 723 C C . GLN A 1 90 ? 15.343 -2.495 -21.765 1.00 92.75 90 GLN A C 1
ATOM 725 O O . GLN A 1 90 ? 14.540 -1.869 -21.079 1.00 92.75 90 GLN A O 1
ATOM 730 N N . ILE A 1 91 ? 15.002 -2.957 -22.970 1.00 92.94 91 ILE A N 1
ATOM 731 C CA . ILE A 1 91 ? 13.629 -2.885 -23.491 1.00 92.94 91 ILE A CA 1
ATOM 732 C C . ILE A 1 91 ? 12.695 -3.743 -22.630 1.00 92.94 91 ILE A C 1
ATOM 734 O O . ILE A 1 91 ? 11.625 -3.269 -22.243 1.00 92.94 91 ILE A O 1
ATOM 738 N N . GLN A 1 92 ? 13.110 -4.960 -22.278 1.00 95.12 92 GLN A N 1
ATOM 739 C CA . GLN A 1 92 ? 12.320 -5.837 -21.417 1.00 95.12 92 GLN A CA 1
ATOM 740 C C . GLN A 1 92 ? 12.162 -5.267 -19.999 1.00 95.12 92 GLN A C 1
ATOM 742 O O . GLN A 1 92 ? 11.061 -5.287 -19.449 1.00 95.12 92 GLN A O 1
ATOM 747 N N . GLU A 1 93 ? 13.225 -4.696 -19.426 1.00 95.25 93 GLU A N 1
ATOM 748 C CA . GLU A 1 93 ? 13.166 -4.039 -18.115 1.00 95.25 93 GLU A CA 1
ATOM 749 C C . GLU A 1 93 ? 12.195 -2.846 -18.124 1.00 95.25 93 GLU A C 1
ATOM 751 O O . GLU A 1 93 ? 11.404 -2.693 -17.194 1.00 95.25 93 GLU A O 1
ATOM 756 N N . ARG A 1 94 ? 12.183 -2.031 -19.191 1.00 95.25 94 ARG A N 1
ATOM 757 C CA . ARG A 1 94 ? 11.216 -0.927 -19.335 1.00 95.25 94 ARG A CA 1
ATOM 758 C C . ARG A 1 94 ? 9.775 -1.423 -19.333 1.00 95.25 94 ARG A C 1
ATOM 760 O O . ARG A 1 94 ? 8.964 -0.849 -18.614 1.00 95.25 94 ARG A O 1
ATOM 767 N N . LYS A 1 95 ? 9.465 -2.470 -20.109 1.00 96.19 95 LYS A N 1
ATOM 768 C CA . LYS A 1 95 ? 8.114 -3.058 -20.147 1.00 96.19 95 LYS A CA 1
ATOM 769 C C . LYS A 1 95 ? 7.674 -3.490 -18.750 1.00 96.19 95 LYS A C 1
ATOM 771 O O . LYS A 1 95 ? 6.647 -3.029 -18.272 1.00 96.19 95 LYS A O 1
ATOM 776 N N . LYS A 1 96 ? 8.530 -4.243 -18.051 1.00 97.25 96 LYS A N 1
ATOM 777 C CA . LYS A 1 96 ? 8.267 -4.682 -16.676 1.00 97.25 96 LYS A CA 1
ATOM 778 C C . LYS A 1 96 ? 7.989 -3.508 -15.730 1.00 97.25 96 LYS A C 1
ATOM 780 O O . LYS A 1 96 ? 7.017 -3.542 -14.987 1.00 97.25 96 LYS A O 1
ATOM 785 N N . LEU A 1 97 ? 8.807 -2.456 -15.775 1.00 97.38 97 LEU A N 1
ATOM 786 C CA . LEU A 1 97 ? 8.611 -1.274 -14.927 1.00 97.38 97 LEU A CA 1
ATOM 787 C C . LEU A 1 97 ? 7.303 -0.540 -15.237 1.00 97.38 97 LEU A C 1
ATOM 789 O O . LEU A 1 97 ? 6.675 -0.025 -14.317 1.00 97.38 97 LEU A O 1
ATOM 793 N N . ILE A 1 98 ? 6.905 -0.464 -16.510 1.00 97.56 98 ILE A N 1
ATOM 794 C CA . ILE A 1 98 ? 5.634 0.149 -16.918 1.00 97.56 98 ILE A CA 1
ATOM 795 C C . ILE A 1 98 ? 4.461 -0.646 -16.340 1.00 97.56 98 ILE A C 1
ATOM 797 O O . ILE A 1 98 ? 3.581 -0.042 -15.727 1.00 97.56 98 ILE A O 1
ATOM 801 N N . ASP A 1 99 ? 4.487 -1.973 -16.464 1.00 97.88 99 ASP A N 1
ATOM 802 C CA . ASP A 1 99 ? 3.435 -2.849 -15.940 1.00 97.88 99 ASP A CA 1
ATOM 803 C C . ASP A 1 99 ? 3.330 -2.747 -14.410 1.00 97.88 99 ASP A C 1
ATOM 805 O O . ASP A 1 99 ? 2.241 -2.602 -13.853 1.00 97.88 99 ASP A O 1
ATOM 809 N N . GLU A 1 100 ? 4.468 -2.732 -13.713 1.00 96.81 100 GLU A N 1
ATOM 810 C CA . GLU A 1 100 ? 4.521 -2.563 -12.258 1.00 96.81 100 GLU A CA 1
ATOM 811 C C . GLU A 1 100 ? 4.000 -1.189 -11.812 1.00 96.81 100 GLU A C 1
ATOM 813 O O . GLU A 1 100 ? 3.260 -1.098 -10.832 1.00 96.81 100 GLU A O 1
ATOM 818 N N . ILE A 1 101 ? 4.350 -0.111 -12.527 1.00 97.62 101 ILE A N 1
ATOM 819 C CA . ILE A 1 101 ? 3.814 1.230 -12.254 1.00 97.62 101 ILE A CA 1
ATOM 820 C C . ILE A 1 101 ? 2.301 1.241 -12.467 1.00 97.62 101 ILE A C 1
ATOM 822 O O . ILE A 1 101 ? 1.589 1.777 -11.623 1.00 97.62 101 ILE A O 1
ATOM 826 N N . ALA A 1 102 ? 1.803 0.649 -13.556 1.00 96.12 102 ALA A N 1
ATOM 827 C CA . ALA A 1 102 ? 0.374 0.589 -13.843 1.00 96.12 102 ALA A CA 1
ATOM 828 C C . ALA A 1 102 ? -0.390 -0.151 -12.736 1.00 96.12 102 ALA A C 1
ATOM 830 O O . ALA A 1 102 ? -1.415 0.340 -12.260 1.00 96.12 102 ALA A O 1
ATOM 831 N N . GLN A 1 103 ? 0.141 -1.281 -12.266 1.00 92.62 103 GLN A N 1
ATOM 832 C CA . GLN A 1 103 ? -0.463 -2.046 -11.180 1.00 92.62 103 GLN A CA 1
ATOM 833 C C . GLN A 1 103 ? -0.474 -1.268 -9.856 1.00 92.62 103 GLN A C 1
ATOM 835 O O . GLN A 1 103 ? -1.513 -1.193 -9.198 1.00 92.62 103 GLN A O 1
ATOM 840 N N . LEU A 1 104 ? 0.644 -0.640 -9.483 1.00 90.31 104 LEU A N 1
ATOM 841 C CA . LEU A 1 104 ? 0.729 0.168 -8.262 1.00 90.31 104 LEU A CA 1
ATOM 842 C C . LEU A 1 104 ? -0.178 1.406 -8.329 1.00 90.31 104 LEU A C 1
ATOM 844 O O . LEU A 1 104 ? -0.853 1.734 -7.357 1.00 90.31 104 LEU A O 1
ATOM 848 N N . THR A 1 105 ? -0.238 2.086 -9.477 1.00 91.19 105 THR A N 1
ATOM 849 C CA . THR A 1 105 ? -1.143 3.226 -9.684 1.00 91.19 105 THR A CA 1
ATOM 850 C C . THR A 1 105 ? -2.606 2.792 -9.626 1.00 91.19 105 THR A C 1
ATOM 852 O O . THR A 1 105 ? -3.420 3.508 -9.055 1.00 91.19 105 THR A O 1
ATOM 855 N N . LYS A 1 106 ? -2.951 1.602 -10.130 1.00 88.75 106 LYS A N 1
ATOM 856 C CA . LYS A 1 106 ? -4.299 1.040 -9.977 1.00 88.75 106 LYS A CA 1
ATOM 857 C C . LYS A 1 106 ? -4.646 0.793 -8.506 1.00 88.75 106 LYS A C 1
ATOM 859 O O . LYS A 1 106 ? -5.759 1.104 -8.094 1.00 88.75 106 LYS A O 1
ATOM 864 N N . GLN A 1 107 ? -3.714 0.270 -7.709 1.00 83.19 107 GLN A N 1
ATOM 865 C CA . GLN A 1 107 ? -3.912 0.098 -6.263 1.00 83.19 107 GLN A CA 1
ATOM 866 C C . GLN A 1 107 ? -4.111 1.445 -5.553 1.00 83.19 107 GLN A C 1
ATOM 868 O O . GLN A 1 107 ? -5.051 1.594 -4.774 1.00 83.19 107 GLN A O 1
ATOM 873 N N . GLU A 1 108 ? -3.284 2.443 -5.873 1.00 86.06 108 GLU A N 1
ATOM 874 C CA . GLU A 1 108 ? -3.432 3.813 -5.370 1.00 86.06 108 GLU A CA 1
ATOM 875 C C . GLU A 1 108 ? -4.791 4.424 -5.760 1.00 86.06 108 GLU A C 1
ATOM 877 O O . GLU A 1 108 ? -5.476 5.012 -4.923 1.00 86.06 108 GLU A O 1
ATOM 882 N N . GLU A 1 109 ? -5.220 4.269 -7.013 1.00 86.88 109 GLU A N 1
ATOM 883 C CA . GLU A 1 109 ? -6.502 4.791 -7.490 1.00 86.88 109 GLU A CA 1
ATOM 884 C C . GLU A 1 109 ? -7.684 4.128 -6.779 1.00 86.88 109 GLU A C 1
ATOM 886 O O . GLU A 1 109 ? -8.613 4.818 -6.354 1.00 86.88 109 GLU A O 1
ATOM 891 N N . ILE A 1 110 ? -7.651 2.801 -6.628 1.00 81.94 110 ILE A N 1
ATOM 892 C CA . ILE A 1 110 ? -8.662 2.048 -5.882 1.00 81.94 110 ILE A CA 1
ATOM 893 C C . ILE A 1 110 ? -8.763 2.604 -4.460 1.00 81.94 110 ILE A C 1
ATOM 895 O O . ILE A 1 110 ? -9.858 2.989 -4.041 1.00 81.94 110 ILE A O 1
ATOM 899 N N . PHE A 1 111 ? -7.624 2.750 -3.779 1.00 79.62 111 PHE A N 1
ATOM 900 C CA . PHE A 1 111 ? -7.550 3.312 -2.436 1.00 79.62 111 PHE A CA 1
ATOM 901 C C . PHE A 1 111 ? -8.192 4.714 -2.354 1.00 79.62 111 PHE A C 1
ATOM 903 O O . PHE A 1 111 ? -9.070 4.973 -1.520 1.00 79.62 111 PHE A O 1
ATOM 910 N N . TRP A 1 112 ? -7.823 5.633 -3.255 1.00 81.56 112 TRP A N 1
ATOM 911 C CA . TRP A 1 112 ? -8.359 7.001 -3.246 1.00 81.56 112 TRP A CA 1
ATOM 912 C C . TRP A 1 112 ? -9.837 7.077 -3.626 1.00 81.56 112 TRP A C 1
ATOM 914 O O . TRP A 1 112 ? -10.592 7.843 -3.018 1.00 81.56 112 TRP A O 1
ATOM 924 N N . ARG A 1 113 ? -10.283 6.276 -4.598 1.00 82.44 113 ARG A N 1
ATOM 925 C CA . ARG A 1 113 ? -11.687 6.217 -5.025 1.00 82.44 113 ARG A CA 1
ATOM 926 C C . ARG A 1 113 ? -12.584 5.748 -3.886 1.00 82.44 113 ARG A C 1
ATOM 928 O O . ARG A 1 113 ? -13.639 6.337 -3.643 1.00 82.44 113 ARG A O 1
ATOM 935 N N . GLN A 1 114 ? -12.158 4.715 -3.169 1.00 70.94 114 GLN A N 1
ATOM 936 C CA . GLN A 1 114 ? -12.882 4.178 -2.020 1.00 70.94 114 GLN A CA 1
ATOM 937 C C . GLN A 1 114 ? -13.001 5.222 -0.904 1.00 70.94 114 GLN A C 1
ATOM 939 O O . GLN A 1 114 ? -14.095 5.453 -0.384 1.00 70.94 114 GLN A O 1
ATOM 944 N N . ARG A 1 115 ? -11.910 5.934 -0.604 1.00 74.19 115 ARG A N 1
ATOM 945 C CA . ARG A 1 115 ? -11.894 6.998 0.406 1.00 74.19 115 ARG A CA 1
ATOM 946 C C . ARG A 1 115 ? -12.766 8.195 0.029 1.00 74.19 115 ARG A C 1
ATOM 948 O O . ARG A 1 115 ? -13.472 8.727 0.885 1.00 74.19 115 ARG A O 1
ATOM 955 N N . SER A 1 116 ? -12.750 8.590 -1.242 1.00 74.81 116 SER A N 1
ATOM 956 C CA . SER A 1 116 ? -13.624 9.639 -1.774 1.00 74.81 116 SER A CA 1
ATOM 957 C C . SER A 1 116 ? -15.102 9.262 -1.623 1.00 74.81 116 SER A C 1
ATOM 959 O O . SER A 1 116 ? -15.893 10.049 -1.105 1.00 74.81 116 SER A O 1
ATOM 961 N N . ARG A 1 117 ? -15.473 8.016 -1.954 1.00 75.06 117 ARG A N 1
ATOM 962 C CA . ARG A 1 117 ? -16.844 7.514 -1.764 1.00 75.06 117 ARG A CA 1
ATOM 963 C C . ARG A 1 117 ? -17.257 7.499 -0.291 1.00 75.06 117 ARG A C 1
ATOM 965 O O . ARG A 1 117 ? -18.354 7.945 0.028 1.00 75.06 117 ARG A O 1
ATOM 972 N N . ALA A 1 118 ? -16.393 7.017 0.602 1.00 71.38 118 ALA A N 1
ATOM 973 C CA . ALA A 1 118 ? -16.664 7.010 2.040 1.00 71.38 118 ALA A CA 1
ATOM 974 C C . ALA A 1 118 ? -16.852 8.433 2.600 1.00 71.38 118 ALA A C 1
ATOM 976 O O . ALA A 1 118 ? -17.728 8.663 3.436 1.00 71.38 118 ALA A O 1
ATOM 977 N N . LEU A 1 119 ? -16.062 9.398 2.117 1.00 67.75 119 LEU A N 1
ATOM 978 C CA . LEU A 1 119 ? -16.220 10.809 2.464 1.00 67.75 119 LEU A CA 1
ATOM 979 C C . LEU A 1 119 ? -17.551 11.367 1.943 1.00 67.75 119 LEU A C 1
ATOM 981 O O . LEU A 1 119 ? -18.293 11.965 2.718 1.00 67.75 119 LEU A O 1
ATOM 985 N N . CYS A 1 120 ? -17.883 11.107 0.678 1.00 73.31 120 CYS A N 1
ATOM 986 C CA . CYS A 1 120 ? -19.122 11.559 0.051 1.00 73.31 120 CYS A CA 1
ATOM 987 C C . CYS A 1 120 ? -20.368 11.017 0.767 1.00 73.31 120 CYS A C 1
ATOM 989 O O . CYS A 1 120 ? -21.275 11.789 1.058 1.00 73.31 120 CYS A O 1
ATOM 991 N N . LEU A 1 121 ? -20.395 9.731 1.136 1.00 72.88 121 LEU A N 1
ATOM 992 C CA . LEU A 1 121 ? -21.491 9.152 1.927 1.00 72.88 121 LEU A CA 1
ATOM 993 C C . LEU A 1 121 ? -21.638 9.858 3.281 1.00 72.88 121 LEU A C 1
ATOM 995 O O . LEU A 1 121 ? -22.732 10.262 3.661 1.00 72.88 121 LEU A O 1
ATOM 99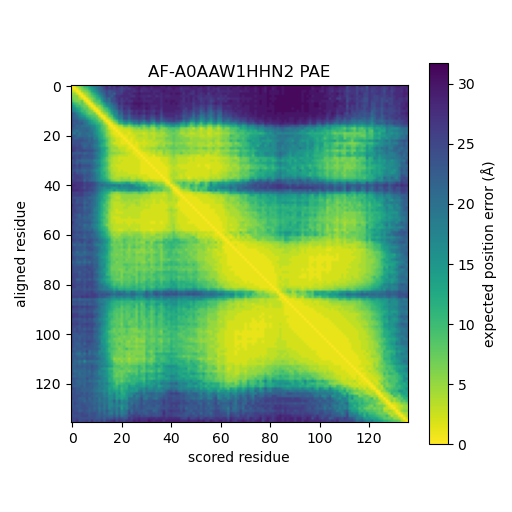9 N N . LYS A 1 122 ? -20.523 10.095 3.980 1.00 65.12 122 LYS A N 1
ATOM 1000 C CA . LYS A 1 122 ? -20.523 10.795 5.271 1.00 65.12 122 LYS A CA 1
ATOM 1001 C C . LYS A 1 122 ? -21.010 12.243 5.161 1.00 65.12 122 LYS A C 1
ATOM 1003 O O . LYS A 1 122 ? -21.625 12.749 6.099 1.00 65.12 122 LYS A O 1
ATOM 1008 N N . GLU A 1 123 ? -20.678 12.942 4.082 1.00 66.88 123 GLU A N 1
ATOM 1009 C CA . GLU A 1 123 ? -21.123 14.320 3.846 1.00 66.88 123 GLU A CA 1
ATOM 1010 C C . GLU A 1 123 ? -22.574 14.383 3.359 1.00 66.88 123 GLU A C 1
ATOM 1012 O O . GLU A 1 123 ? -23.332 15.232 3.827 1.00 66.88 123 GLU A O 1
ATOM 1017 N N . GLY A 1 124 ? -23.001 13.433 2.524 1.00 63.44 124 GLY A N 1
ATOM 1018 C CA . GLY A 1 124 ? -24.398 13.243 2.134 1.00 63.44 124 GLY A CA 1
ATOM 1019 C C . GLY A 1 124 ? -25.310 12.998 3.339 1.00 63.44 124 GLY A C 1
ATOM 1020 O O . GLY A 1 124 ? -26.320 13.685 3.486 1.00 63.44 124 GLY A O 1
ATOM 1021 N N . ASP A 1 125 ? -24.897 12.128 4.266 1.00 60.72 125 ASP A N 1
ATOM 1022 C CA . ASP A 1 125 ? -25.605 11.861 5.531 1.00 60.72 125 ASP A CA 1
ATOM 1023 C C . ASP A 1 125 ? -25.689 13.090 6.455 1.00 60.72 125 ASP A C 1
ATOM 1025 O O . ASP A 1 125 ? -26.610 13.240 7.265 1.00 60.72 125 ASP A O 1
ATOM 1029 N N . LYS A 1 126 ? -24.711 13.999 6.375 1.00 58.38 126 LYS A N 1
ATOM 1030 C CA . LYS A 1 126 ? -24.763 15.271 7.112 1.00 58.38 126 LYS A CA 1
ATOM 1031 C C . LYS A 1 126 ? -25.745 16.247 6.471 1.00 58.38 126 LYS A C 1
ATOM 1033 O O . LYS A 1 126 ? -26.433 16.962 7.200 1.00 58.38 126 LYS A O 1
ATOM 1038 N N . ASN A 1 127 ? -25.837 16.257 5.143 1.00 57.41 127 ASN A N 1
ATOM 1039 C CA . ASN A 1 127 ? -26.810 17.075 4.426 1.00 57.41 127 ASN A CA 1
ATOM 1040 C C . ASN A 1 127 ? -28.246 16.591 4.663 1.00 57.41 127 ASN A C 1
ATOM 1042 O O . ASN A 1 127 ? -29.114 17.426 4.907 1.00 57.41 127 ASN A O 1
ATOM 1046 N N . THR A 1 128 ? -28.519 15.283 4.704 1.00 56.53 128 THR A N 1
ATOM 1047 C CA . THR A 1 128 ? -29.873 14.783 5.018 1.00 56.53 128 THR A CA 1
ATOM 1048 C C . THR A 1 128 ? -30.344 15.225 6.405 1.00 56.53 128 THR A C 1
ATOM 1050 O O . THR A 1 128 ? -31.467 15.707 6.528 1.00 56.53 128 THR A O 1
ATOM 1053 N N . LYS A 1 129 ? -29.489 15.209 7.441 1.00 56.62 129 LYS A N 1
ATOM 1054 C CA . LYS A 1 129 ? -29.837 15.782 8.763 1.00 56.62 129 LYS A CA 1
ATOM 1055 C C . LYS A 1 129 ? -30.202 17.268 8.711 1.00 56.62 129 LYS A C 1
ATOM 1057 O O . LYS A 1 129 ? -31.097 17.693 9.440 1.00 56.62 129 LYS A O 1
ATOM 1062 N N . TYR A 1 130 ? -29.524 18.055 7.878 1.00 58.91 130 TYR A N 1
ATOM 1063 C CA . TYR A 1 130 ? -29.854 19.468 7.685 1.00 58.91 130 TYR A CA 1
ATOM 1064 C C . TYR A 1 130 ? -31.241 19.635 7.046 1.00 58.91 130 TYR A C 1
ATOM 1066 O O . TYR A 1 130 ? -32.046 20.422 7.543 1.00 58.91 130 TYR A O 1
ATOM 1074 N N . PHE A 1 131 ? -31.560 18.849 6.012 1.00 59.16 131 PHE A N 1
ATOM 1075 C CA . PHE A 1 131 ? -32.873 18.886 5.359 1.00 59.16 131 PHE A CA 1
ATOM 1076 C C . PHE A 1 131 ? -34.004 18.372 6.261 1.00 59.16 131 PHE A C 1
ATOM 1078 O O . PHE A 1 131 ? -35.063 18.990 6.304 1.00 59.16 131 PHE A O 1
ATOM 1085 N N . HIS A 1 132 ? -33.768 17.330 7.061 1.00 60.12 132 HIS A N 1
ATOM 1086 C CA . HIS A 1 132 ? -34.746 16.844 8.041 1.00 60.12 132 HIS A CA 1
ATOM 1087 C C . HIS A 1 132 ? -35.001 17.836 9.184 1.00 60.12 132 HIS A C 1
ATOM 1089 O O . HIS A 1 132 ? -36.101 17.870 9.720 1.00 60.12 132 HIS A O 1
ATOM 1095 N N . ARG A 1 133 ? -34.019 18.674 9.545 1.00 58.19 133 ARG A N 1
ATOM 1096 C CA . ARG A 1 133 ? -34.194 19.727 10.559 1.00 58.19 133 ARG A CA 1
ATOM 1097 C C . ARG A 1 133 ? -34.886 20.982 10.013 1.00 58.19 133 ARG A C 1
ATOM 1099 O O . ARG A 1 133 ? -35.478 21.713 10.791 1.00 58.19 133 ARG A O 1
ATOM 1106 N N . LYS A 1 134 ? -34.799 21.247 8.705 1.00 57.38 134 LYS A N 1
ATOM 1107 C CA . LYS A 1 134 ? -35.454 22.398 8.055 1.00 57.38 134 LYS A CA 1
ATOM 1108 C C . LYS A 1 134 ? -36.899 22.135 7.614 1.00 57.38 134 LYS A C 1
ATOM 1110 O O . LYS A 1 134 ? -37.560 23.071 7.182 1.00 57.38 134 LYS A O 1
ATOM 1115 N N . ALA A 1 135 ? -37.357 20.887 7.684 1.00 55.41 135 ALA A N 1
ATOM 1116 C CA . ALA A 1 135 ? -38.707 20.468 7.309 1.00 55.41 135 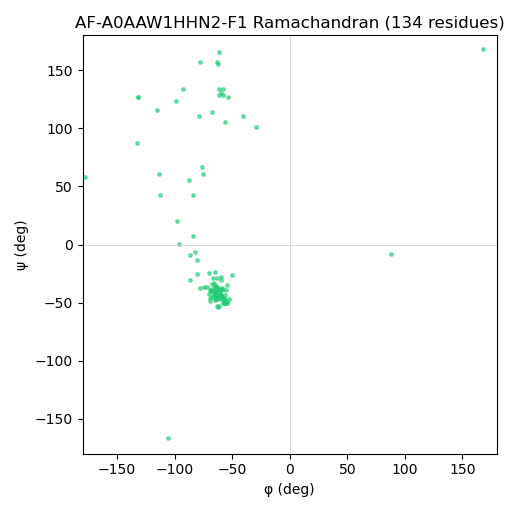ALA A CA 1
ATOM 1117 C C . ALA A 1 135 ? -39.668 20.347 8.513 1.00 55.41 135 ALA A C 1
ATOM 1119 O O . ALA A 1 135 ? -40.667 19.639 8.413 1.00 55.41 135 ALA A O 1
ATOM 1120 N N . GLY A 1 136 ? -39.358 20.999 9.641 1.00 45.72 136 GLY A N 1
ATOM 1121 C CA . GLY A 1 136 ? -40.186 21.042 10.850 1.00 45.72 136 GLY A CA 1
ATOM 1122 C C . GLY A 1 136 ? -40.383 22.464 11.340 1.00 45.72 136 GLY A C 1
ATOM 1123 O O . GLY A 1 136 ? -39.404 23.240 11.245 1.00 45.72 136 GLY A O 1
#

pLDDT: mean 77.55, std 17.77, range [30.95, 97.88]

Solvent-accessible surface area (backbone atoms only — not comparable to full-atom values): 8098 Å² total; per-residue (Å²): 142,79,85,83,78,92,78,79,84,72,80,87,80,62,86,78,74,87,70,91,57,82,70,45,80,80,41,89,63,45,66,56,51,45,50,56,34,59,73,73,58,97,61,56,71,69,57,36,50,52,46,28,53,50,51,52,53,50,51,52,55,51,52,56,51,48,46,56,50,49,42,52,53,42,51,54,51,46,51,55,50,70,76,51,72,82,46,72,67,52,51,52,51,46,52,53,43,52,54,51,40,53,53,42,50,50,52,52,48,53,54,51,52,53,51,51,52,56,48,49,52,58,50,50,58,51,49,50,54,52,54,63,62,69,73,108

Radius of gyration: 21.75 Å; Cα contacts (8 Å, |Δi|>4): 45; chains: 1; bounding box: 61×44×55 Å

Nearest PDB structures (foldseek):
  6def-assembly1_A  TM=7.458E-01  e=1.282E+00  Thermochaetoides thermophila DSM 1495
  7w1m-assembly1_D  TM=3.692E-01  e=3.248E+00  Homo sapiens
  8qhx-assembly1_D  TM=4.032E-01  e=6.914E+00  Synechocystis sp. PCC 6803

Organism: Saponaria officinalis (NCBI:txid3572)

Mean predicted aligned error: 12.34 Å

Foldseek 3Di:
DDDDDPPDPPDPPDPPPQDDDPVLVPPPCLVVLLVCLQVVDPDPPVSSVVSSSVSNVVCVVVVLVVLVVLLVVLVVVLVVLVVDDDDPVSVVSNVVSVVSNVVSVVVNCVVVVSVVVVVVVVVVVVVVVVVVVVVD

Sequence (136 aa):
MVYLDRSLGTQLNQRALFRFEQIWVGEEGCEDVIKQAWESGADDVTTSISRCTNQLRDWKGVNIGNIMKAIHQRRRRLKRLNEGGRSAVQIQERKKLIDEIAQLTKQEEIFWRQRSRALCLKEGDKNTKYFHRKAG

Secondary structure (DSSP, 8-state):
-------------S-------GGGGGSTTHHHHHHHHHHT-S--HHHHHHHHHHHHHHHHHHHHHHHHHHHHHHHHHHHHHHHS---HHHHHHHHHHHHHHHHHHHHHHHHHHHHHHHHHHHHHHHHHHHHHHHT-